Protein AF-A0A4Q3SMY2-F1 (afdb_monomer_lite)

Structure (mmCIF, N/CA/C/O backbone):
data_AF-A0A4Q3SMY2-F1
#
_entry.id   AF-A0A4Q3SMY2-F1
#
loop_
_atom_site.group_PDB
_atom_site.id
_atom_site.type_symbol
_atom_site.label_atom_id
_atom_site.label_alt_id
_atom_site.label_comp_id
_atom_site.label_asym_id
_atom_site.label_entity_id
_atom_site.label_seq_id
_atom_site.pdbx_PDB_ins_code
_atom_site.Cartn_x
_atom_site.Cartn_y
_atom_site.Cartn_z
_atom_site.occupancy
_atom_site.B_iso_or_equiv
_atom_site.auth_seq_id
_atom_site.auth_comp_id
_atom_site.auth_asym_id
_atom_site.auth_atom_id
_atom_site.pdbx_PDB_model_num
ATOM 1 N N . MET A 1 1 ? 10.661 -3.665 62.679 1.00 61.22 1 MET A N 1
ATOM 2 C CA . MET A 1 1 ? 10.449 -2.338 62.049 1.00 61.22 1 MET A CA 1
ATOM 3 C C . MET A 1 1 ? 11.329 -2.123 60.814 1.00 61.22 1 MET A C 1
ATOM 5 O O . MET A 1 1 ? 10.783 -1.849 59.757 1.00 61.22 1 MET A O 1
ATOM 9 N N . ARG A 1 2 ? 12.653 -2.349 60.886 1.00 69.56 2 ARG A N 1
ATOM 10 C CA . ARG A 1 2 ? 1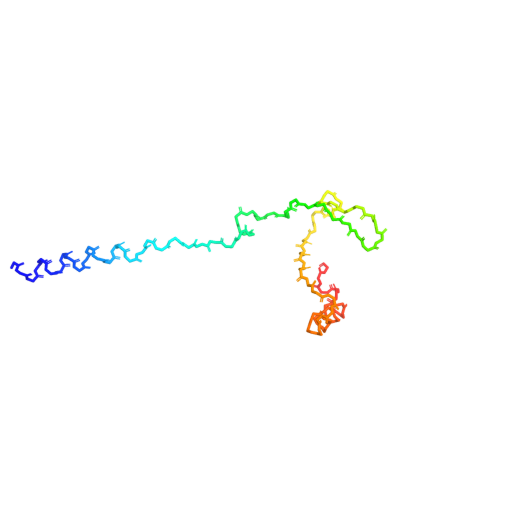3.593 -2.192 59.750 1.00 69.56 2 ARG A CA 1
ATOM 11 C C . ARG A 1 2 ? 13.248 -3.013 58.491 1.00 69.56 2 ARG A C 1
ATOM 13 O O . ARG A 1 2 ? 13.231 -2.458 57.403 1.00 69.56 2 ARG A O 1
ATOM 20 N N . ASN A 1 3 ? 12.898 -4.297 58.628 1.00 65.75 3 ASN A N 1
ATOM 21 C CA . ASN A 1 3 ? 12.542 -5.137 57.469 1.00 65.75 3 ASN A CA 1
ATOM 22 C C . ASN A 1 3 ? 11.208 -4.743 56.816 1.00 65.75 3 ASN A C 1
ATOM 24 O O . ASN A 1 3 ? 11.066 -4.868 55.609 1.00 65.75 3 ASN A O 1
ATOM 28 N N . TRP A 1 4 ? 10.249 -4.227 57.590 1.00 79.12 4 TRP A N 1
ATOM 29 C CA . TRP A 1 4 ? 8.973 -3.742 57.051 1.00 79.12 4 TRP A CA 1
ATOM 30 C C . TRP A 1 4 ? 9.149 -2.467 56.225 1.00 79.12 4 TRP A C 1
ATOM 32 O O . TRP A 1 4 ? 8.498 -2.318 55.197 1.00 79.12 4 TRP A O 1
ATOM 42 N N . MET A 1 5 ? 10.084 -1.590 56.615 1.00 78.69 5 MET A N 1
ATOM 43 C CA . MET A 1 5 ? 10.428 -0.426 55.796 1.00 78.69 5 MET A CA 1
ATOM 44 C C . MET A 1 5 ? 11.076 -0.830 54.468 1.00 78.69 5 MET A C 1
ATOM 46 O O . MET A 1 5 ? 10.732 -0.263 53.439 1.00 78.69 5 MET A O 1
ATOM 50 N N . ILE A 1 6 ? 11.951 -1.843 54.458 1.00 84.12 6 ILE A N 1
ATOM 51 C CA . ILE A 1 6 ? 12.579 -2.333 53.216 1.00 84.12 6 ILE A CA 1
ATOM 52 C C . ILE A 1 6 ? 11.526 -2.932 52.272 1.00 84.12 6 ILE A C 1
ATOM 54 O O . ILE A 1 6 ? 11.536 -2.644 51.079 1.00 84.12 6 ILE A O 1
ATOM 58 N N . VAL A 1 7 ? 10.581 -3.711 52.806 1.00 84.50 7 VAL A N 1
ATOM 59 C CA . VAL A 1 7 ? 9.492 -4.308 52.016 1.00 84.50 7 VAL A CA 1
ATOM 60 C C . VAL A 1 7 ? 8.560 -3.233 51.447 1.00 84.50 7 VAL A C 1
ATOM 62 O O . VAL A 1 7 ? 8.204 -3.302 50.273 1.00 84.50 7 VAL A O 1
ATOM 65 N N . ALA A 1 8 ? 8.220 -2.205 52.231 1.00 84.56 8 ALA A N 1
ATOM 66 C CA . ALA A 1 8 ? 7.393 -1.091 51.764 1.00 84.56 8 ALA A CA 1
ATOM 67 C C . ALA A 1 8 ? 8.078 -0.277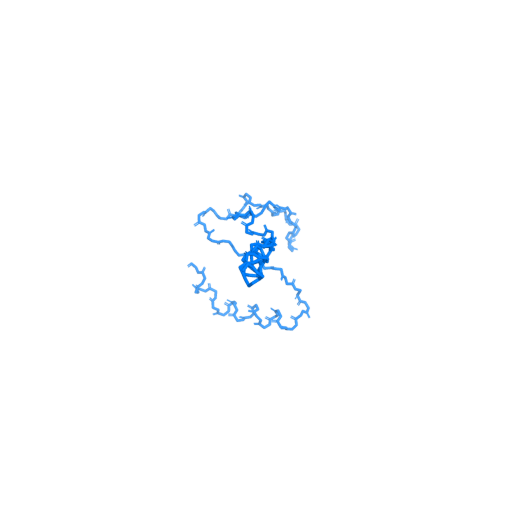 50.652 1.00 84.56 8 ALA A C 1
ATOM 69 O O . ALA A 1 8 ? 7.437 0.073 49.662 1.00 84.56 8 ALA A O 1
ATOM 70 N N . VAL A 1 9 ? 9.386 -0.028 50.773 1.00 84.12 9 VAL A N 1
ATOM 71 C CA . VAL A 1 9 ? 10.176 0.657 49.736 1.00 84.12 9 VAL A CA 1
ATOM 72 C C . VAL A 1 9 ? 10.258 -0.187 48.461 1.00 84.12 9 VAL A C 1
ATOM 74 O O . VAL A 1 9 ? 10.058 0.337 47.368 1.00 84.12 9 VAL A O 1
ATOM 77 N N . MET A 1 10 ? 10.466 -1.499 48.583 1.00 78.75 10 MET A N 1
ATOM 78 C CA . MET A 1 10 ? 10.534 -2.403 47.431 1.00 78.75 10 MET A CA 1
ATOM 79 C C . MET A 1 10 ? 9.189 -2.504 46.688 1.00 78.75 10 MET A C 1
ATOM 81 O O . MET A 1 10 ? 9.169 -2.471 45.459 1.00 78.75 10 MET A O 1
ATOM 85 N N . LEU A 1 11 ? 8.065 -2.541 47.413 1.00 78.94 11 LEU A N 1
ATOM 86 C CA . LEU A 1 11 ? 6.711 -2.483 46.839 1.00 78.94 11 LEU A CA 1
ATOM 87 C C . LEU A 1 11 ? 6.424 -1.149 46.132 1.00 78.94 11 LEU A C 1
ATOM 89 O O . LEU A 1 11 ? 5.767 -1.130 45.088 1.00 78.94 11 LEU A O 1
ATOM 93 N N . LEU A 1 12 ? 6.938 -0.034 46.656 1.00 76.12 12 LEU A N 1
ATOM 94 C CA . LEU A 1 12 ? 6.772 1.279 46.033 1.00 76.12 12 LEU A CA 1
ATOM 95 C C . LEU A 1 12 ? 7.557 1.383 44.712 1.00 76.12 12 LEU A C 1
ATOM 97 O O . LEU A 1 12 ? 7.030 1.900 43.729 1.00 76.12 12 LEU A O 1
ATOM 101 N N . CYS A 1 13 ? 8.769 0.822 44.647 1.00 74.88 13 CYS A N 1
ATOM 102 C CA . CYS A 1 13 ? 9.606 0.819 43.441 1.00 74.88 13 CYS A CA 1
ATOM 103 C C . CYS A 1 13 ? 9.004 0.037 42.256 1.00 74.88 13 CYS A C 1
ATOM 105 O O . CYS A 1 13 ? 9.201 0.436 41.108 1.00 74.88 13 CYS A O 1
ATOM 107 N N . VAL A 1 14 ? 8.238 -1.034 42.502 1.00 73.00 14 VAL A N 1
ATOM 108 C CA . VAL A 1 14 ? 7.600 -1.842 41.436 1.00 73.00 14 VAL A CA 1
ATOM 109 C C . VAL A 1 14 ? 6.584 -1.031 40.620 1.00 73.00 14 VAL A C 1
ATOM 111 O O . VAL A 1 14 ? 6.463 -1.229 39.411 1.00 73.00 14 VAL A O 1
ATOM 114 N N . ASN A 1 15 ? 5.901 -0.065 41.241 1.00 66.56 15 ASN A N 1
ATOM 115 C CA . ASN A 1 15 ? 4.914 0.775 40.554 1.00 66.56 15 ASN A CA 1
ATOM 116 C C . ASN A 1 15 ? 5.556 1.772 39.570 1.00 66.56 15 ASN A C 1
ATOM 118 O O . ASN A 1 15 ? 4.934 2.145 38.579 1.00 66.56 15 ASN A O 1
ATOM 122 N N . ILE A 1 16 ? 6.815 2.163 39.798 1.00 65.69 16 ILE A N 1
ATOM 123 C CA . ILE A 1 16 ? 7.532 3.144 38.963 1.00 65.69 16 ILE A CA 1
ATOM 124 C C . ILE A 1 16 ? 8.047 2.495 37.660 1.00 65.69 16 ILE A C 1
ATOM 126 O O . ILE A 1 16 ? 8.173 3.162 36.636 1.00 65.69 16 ILE A O 1
ATOM 130 N N . VAL A 1 17 ? 8.286 1.176 37.657 1.00 64.50 17 VAL A N 1
ATOM 131 C CA . VAL A 1 17 ? 8.811 0.421 36.497 1.00 64.50 17 VAL A CA 1
ATOM 132 C C . VAL A 1 17 ? 7.816 0.329 35.327 1.00 64.50 17 VAL A C 1
ATOM 134 O O . VAL A 1 17 ? 8.235 0.186 34.179 1.00 64.50 17 VAL A O 1
ATOM 137 N N . SER A 1 18 ? 6.508 0.458 35.574 1.00 63.53 18 SER A N 1
ATOM 138 C CA . SER A 1 18 ? 5.469 0.247 34.548 1.00 63.53 18 SER A CA 1
ATOM 139 C C . SER A 1 18 ? 5.099 1.498 33.731 1.00 63.53 18 SER A C 1
ATOM 141 O O . SER A 1 18 ? 4.151 1.456 32.951 1.00 63.53 18 SER A O 1
ATOM 143 N N . ALA A 1 19 ? 5.834 2.608 33.867 1.00 60.03 19 ALA A N 1
ATOM 144 C CA . ALA A 1 19 ? 5.517 3.886 33.215 1.00 60.03 19 ALA A CA 1
ATOM 145 C C . ALA A 1 19 ? 6.095 4.057 31.792 1.00 60.03 19 ALA A C 1
ATOM 147 O O . ALA A 1 19 ? 6.090 5.164 31.253 1.00 60.03 19 ALA A O 1
ATOM 148 N N . GLN A 1 20 ? 6.605 2.995 31.160 1.00 72.06 20 GLN A N 1
ATOM 149 C CA . GLN A 1 20 ? 7.099 3.091 29.785 1.00 72.06 20 GLN A CA 1
ATOM 150 C C . GLN A 1 20 ? 5.916 3.277 28.825 1.00 72.06 20 GLN A C 1
ATOM 152 O O . GL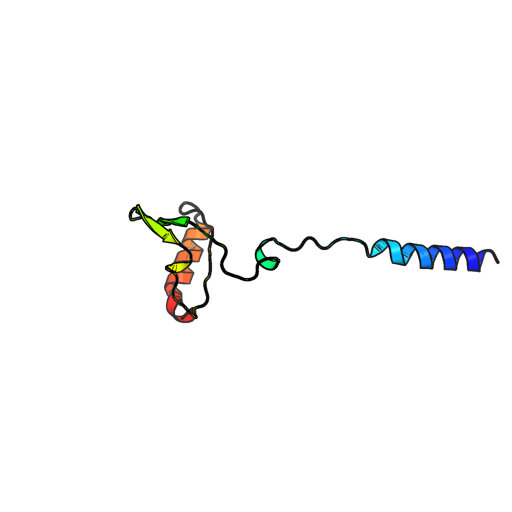N A 1 20 ? 5.172 2.335 28.544 1.00 72.06 20 GLN A O 1
ATOM 157 N N . ALA A 1 21 ? 5.731 4.507 28.338 1.00 69.44 21 ALA A N 1
ATOM 158 C CA . ALA A 1 21 ? 4.783 4.815 27.278 1.00 69.44 21 ALA A CA 1
ATOM 159 C C . ALA A 1 21 ? 5.138 3.975 26.044 1.00 69.44 21 ALA A C 1
ATOM 161 O O . ALA A 1 21 ? 6.178 4.172 25.419 1.00 69.44 21 ALA A O 1
ATOM 162 N N . LYS A 1 22 ? 4.287 3.000 25.715 1.00 75.00 22 LYS A N 1
ATOM 163 C CA . LYS A 1 22 ? 4.435 2.201 24.499 1.00 75.00 22 LYS A CA 1
ATOM 164 C C . LYS A 1 22 ? 4.196 3.124 23.311 1.00 75.00 22 LYS A C 1
ATOM 166 O O . LYS A 1 22 ? 3.060 3.513 23.052 1.00 75.00 22 LYS A O 1
ATOM 171 N N . GLU A 1 23 ? 5.261 3.500 22.612 1.00 80.06 23 GLU A N 1
ATOM 172 C CA . GLU A 1 23 ? 5.137 4.256 21.374 1.00 80.06 23 GLU A CA 1
ATOM 173 C C . GLU A 1 23 ? 4.505 3.355 20.308 1.00 80.06 23 GLU A C 1
ATOM 175 O O . GLU A 1 23 ? 5.136 2.454 19.755 1.00 80.06 23 GLU A O 1
ATOM 180 N N . GLU A 1 24 ? 3.216 3.556 20.044 1.00 85.88 24 GLU A N 1
ATOM 181 C CA . GLU A 1 24 ? 2.547 2.845 18.964 1.00 85.88 24 GLU A CA 1
ATOM 182 C C . GLU A 1 24 ? 2.974 3.411 17.602 1.00 85.88 24 GLU A C 1
ATOM 184 O O . GLU A 1 24 ? 3.052 4.641 17.441 1.00 85.88 24 GLU A O 1
ATOM 189 N N . PRO A 1 25 ? 3.196 2.547 16.591 1.00 84.38 25 PRO A N 1
ATOM 190 C CA . PRO A 1 25 ? 3.520 2.998 15.246 1.00 84.38 25 PRO A CA 1
ATOM 191 C C . PRO A 1 25 ? 2.381 3.853 14.678 1.00 84.38 25 PRO A C 1
ATOM 193 O O . PRO A 1 25 ? 1.202 3.577 14.904 1.00 84.38 25 PRO A O 1
ATOM 196 N N . ALA A 1 26 ? 2.735 4.890 13.915 1.00 85.25 26 ALA A N 1
ATOM 197 C CA . ALA A 1 26 ? 1.801 5.927 13.468 1.00 85.25 26 ALA A CA 1
ATOM 198 C C . ALA A 1 26 ? 0.553 5.385 12.742 1.00 85.25 26 ALA A C 1
ATOM 200 O O . ALA A 1 26 ? -0.537 5.920 12.929 1.00 85.25 26 ALA A O 1
ATOM 201 N N . TYR A 1 27 ? 0.681 4.290 11.982 1.00 85.06 27 TYR A N 1
ATOM 202 C CA . TYR A 1 27 ? -0.445 3.678 11.265 1.00 85.06 27 TYR A CA 1
ATOM 203 C C . TYR A 1 27 ? -1.513 3.071 12.195 1.00 85.06 27 TYR A C 1
ATOM 205 O O . TYR A 1 27 ? -2.664 2.950 11.789 1.00 85.06 27 TYR A O 1
ATOM 213 N N . LYS A 1 28 ? -1.177 2.712 13.446 1.00 88.19 28 LYS A N 1
ATOM 214 C CA . LYS A 1 28 ? -2.166 2.213 14.422 1.00 88.19 28 LYS A CA 1
ATOM 215 C C . LYS A 1 28 ? -3.034 3.325 14.994 1.00 88.19 28 LYS A C 1
ATOM 217 O O . LYS A 1 28 ? -4.195 3.092 15.310 1.00 88.19 28 LYS A O 1
ATOM 222 N N . ARG A 1 29 ? -2.491 4.543 15.070 1.00 87.56 29 ARG A N 1
ATOM 223 C CA . ARG A 1 29 ? -3.219 5.728 15.549 1.00 87.56 29 ARG A CA 1
ATOM 224 C C . ARG A 1 29 ? -4.329 6.135 14.576 1.00 87.56 29 ARG A C 1
ATOM 226 O O . ARG A 1 29 ? -5.329 6.709 14.992 1.00 87.56 29 ARG A O 1
ATOM 233 N N . PHE A 1 30 ? -4.162 5.808 13.293 1.00 87.00 30 PHE A N 1
ATOM 234 C CA . PHE A 1 30 ? -5.105 6.113 12.220 1.00 87.00 30 PHE A CA 1
ATOM 235 C C . PHE A 1 30 ? -5.412 4.840 11.412 1.00 87.00 30 PHE A C 1
ATOM 237 O O . PHE A 1 30 ? -4.835 4.647 10.344 1.00 87.00 30 PHE A O 1
ATOM 244 N N . PRO A 1 31 ? -6.328 3.972 11.885 1.00 86.06 31 PRO A N 1
ATOM 245 C CA . PRO A 1 31 ? -6.576 2.640 11.317 1.00 86.06 31 PRO A CA 1
ATOM 246 C C . PRO A 1 31 ? -7.410 2.674 10.022 1.00 86.06 31 PRO A C 1
ATOM 248 O O . PRO A 1 31 ? -8.199 1.776 9.743 1.00 86.06 31 PRO A O 1
ATOM 251 N N . THR A 1 32 ? -7.271 3.731 9.226 1.00 89.56 32 THR A N 1
ATOM 252 C CA . THR A 1 32 ? -7.938 3.884 7.930 1.00 89.56 32 THR A CA 1
ATOM 253 C C . THR A 1 32 ? -6.894 4.187 6.869 1.00 89.56 32 THR A C 1
ATOM 255 O O . THR A 1 32 ? -5.779 4.596 7.188 1.00 89.56 32 THR A O 1
ATOM 258 N N . VAL A 1 33 ? -7.250 4.019 5.594 1.00 91.12 33 VAL A N 1
ATOM 259 C CA . VAL A 1 33 ? -6.362 4.417 4.496 1.00 91.12 33 VAL A CA 1
ATOM 260 C C . VAL A 1 33 ? -6.004 5.903 4.662 1.00 91.12 33 VAL A C 1
ATOM 262 O O . VAL A 1 33 ? -6.927 6.732 4.715 1.00 91.12 33 VAL A O 1
ATOM 265 N N . PRO A 1 34 ? -4.708 6.255 4.766 1.00 90.81 34 PRO A N 1
ATOM 266 C CA . PRO A 1 34 ? -4.289 7.634 4.966 1.00 90.81 34 PRO A CA 1
ATOM 267 C C . PRO A 1 34 ? -4.664 8.493 3.750 1.00 90.81 34 PRO A C 1
ATOM 269 O O . PRO A 1 34 ? -4.776 7.975 2.637 1.00 90.81 34 PRO A O 1
ATOM 272 N N . PRO A 1 35 ? -4.879 9.806 3.928 1.00 91.94 35 PRO A N 1
ATOM 273 C CA . PRO A 1 35 ? -5.022 10.706 2.793 1.00 91.94 35 PRO A CA 1
ATOM 274 C C . PRO A 1 35 ? -3.705 10.754 2.005 1.00 91.94 35 PRO A C 1
ATOM 276 O O . PRO A 1 35 ? -2.628 10.872 2.588 1.00 91.94 35 PRO A O 1
ATOM 279 N N . PHE A 1 36 ? -3.790 10.676 0.680 1.00 93.50 36 PHE A N 1
ATOM 280 C CA . PHE A 1 36 ? -2.644 10.823 -0.213 1.00 93.50 36 PHE A CA 1
ATOM 281 C C . PHE A 1 36 ? -3.066 11.487 -1.525 1.00 93.50 36 PHE A C 1
ATOM 283 O O . PHE A 1 36 ? -4.225 11.399 -1.943 1.00 93.50 36 PHE A O 1
ATOM 290 N N . ASN A 1 37 ? -2.097 12.132 -2.167 1.00 96.06 37 ASN A N 1
ATOM 291 C CA . ASN A 1 37 ? -2.199 12.657 -3.519 1.00 96.06 37 ASN A CA 1
ATOM 292 C C . ASN A 1 37 ? -0.898 12.296 -4.240 1.00 96.06 37 ASN A C 1
ATOM 294 O O . ASN A 1 37 ? 0.159 12.843 -3.922 1.00 96.06 37 ASN A O 1
ATOM 298 N N . LEU A 1 38 ? -0.966 11.293 -5.112 1.00 96.12 38 LEU A N 1
ATOM 299 C CA . LEU A 1 38 ? 0.188 10.716 -5.793 1.00 96.12 38 LEU A CA 1
ATOM 300 C C . LEU A 1 38 ? 0.050 10.897 -7.299 1.00 96.12 38 LEU A C 1
ATOM 302 O O . LEU A 1 38 ? -1.054 10.917 -7.836 1.00 96.12 38 LEU A O 1
ATOM 306 N N . ILE A 1 39 ? 1.188 10.974 -7.978 1.00 97.19 39 ILE A N 1
ATOM 307 C CA . ILE A 1 39 ? 1.251 10.916 -9.434 1.00 97.19 39 ILE A CA 1
ATOM 308 C C . ILE A 1 39 ? 1.635 9.494 -9.823 1.00 97.19 39 ILE A C 1
ATOM 310 O O . ILE A 1 39 ? 2.603 8.932 -9.310 1.00 97.19 39 ILE A O 1
ATOM 314 N N . THR A 1 40 ? 0.829 8.898 -10.690 1.00 95.25 40 THR A N 1
ATOM 315 C CA . THR A 1 40 ? 1.081 7.567 -11.247 1.00 95.25 40 THR A CA 1
ATOM 316 C C . THR A 1 40 ? 2.203 7.610 -12.284 1.00 95.25 40 THR A C 1
ATOM 318 O O . THR A 1 40 ? 2.608 8.677 -12.743 1.00 95.25 40 THR A O 1
ATOM 321 N N . VAL A 1 41 ? 2.684 6.436 -12.698 1.00 94.25 41 VAL A N 1
ATOM 322 C CA . VAL A 1 41 ? 3.678 6.313 -13.779 1.00 94.25 41 VAL A CA 1
ATOM 323 C C . VAL A 1 41 ? 3.194 6.913 -15.105 1.00 94.25 41 VAL A C 1
ATOM 325 O O . VAL A 1 41 ? 4.005 7.404 -15.882 1.00 94.25 41 VAL A O 1
ATOM 328 N N . ASP A 1 42 ? 1.875 6.978 -15.307 1.00 96.38 42 ASP A N 1
ATOM 329 C CA . ASP A 1 42 ? 1.233 7.560 -16.490 1.00 96.38 42 ASP A CA 1
ATOM 330 C C . ASP A 1 42 ? 0.966 9.069 -16.340 1.00 96.38 42 ASP A C 1
ATOM 332 O O . ASP A 1 42 ? 0.214 9.662 -17.111 1.00 96.38 42 ASP A O 1
ATOM 336 N N . SER A 1 43 ? 1.555 9.716 -15.327 1.00 96.81 43 SER A N 1
ATOM 337 C CA . SER A 1 43 ? 1.349 11.134 -14.985 1.00 96.81 43 SER A CA 1
ATOM 338 C C . SER A 1 43 ? -0.079 11.516 -14.561 1.00 96.81 43 SER A C 1
ATOM 340 O O . SER A 1 43 ? -0.379 12.699 -14.400 1.00 96.81 43 SER A O 1
ATOM 342 N N . ALA A 1 44 ? -0.965 10.546 -14.331 1.00 97.00 44 ALA A N 1
ATOM 343 C CA . ALA A 1 44 ? -2.307 10.802 -13.811 1.00 97.00 44 ALA A CA 1
ATOM 344 C C . ALA A 1 44 ? -2.298 10.960 -12.282 1.00 97.00 44 ALA A C 1
ATOM 346 O O . ALA A 1 44 ? -1.529 10.287 -11.588 1.00 97.00 44 ALA A O 1
ATOM 347 N N . ALA A 1 45 ? -3.180 11.813 -11.754 1.00 96.81 45 ALA A N 1
ATOM 348 C CA . ALA A 1 45 ? -3.358 12.000 -10.316 1.00 96.81 45 ALA A CA 1
ATOM 349 C C . ALA A 1 45 ? -4.166 10.850 -9.697 1.00 96.81 45 ALA A C 1
ATOM 351 O O . ALA A 1 45 ? -5.252 10.525 -10.175 1.00 96.81 45 ALA A O 1
ATOM 352 N N . LEU A 1 46 ? -3.674 10.296 -8.590 1.00 96.38 46 LEU A N 1
ATOM 353 C CA . LEU A 1 46 ? -4.322 9.254 -7.801 1.00 96.38 46 LEU A CA 1
ATOM 354 C C . LEU A 1 46 ? -4.544 9.753 -6.370 1.00 96.38 46 LEU A C 1
ATOM 356 O O . LEU A 1 46 ? -3.607 10.148 -5.673 1.00 96.38 46 LEU A O 1
ATOM 360 N N . THR A 1 47 ? -5.791 9.686 -5.916 1.00 96.75 47 THR A N 1
ATOM 361 C CA . THR A 1 47 ? -6.197 10.053 -4.555 1.00 96.75 47 THR A CA 1
ATOM 362 C C . THR A 1 47 ? -6.935 8.901 -3.882 1.00 96.75 47 THR A C 1
ATOM 364 O O . THR A 1 47 ? -7.401 7.970 -4.542 1.00 96.75 47 THR A O 1
ATOM 367 N N . LYS A 1 48 ? -7.082 8.973 -2.554 1.00 94.06 48 LYS A N 1
ATOM 368 C CA . LYS A 1 48 ? -7.849 7.994 -1.763 1.00 94.06 48 LYS A CA 1
ATOM 369 C C . LYS A 1 48 ? -9.266 7.761 -2.308 1.00 94.06 48 LYS A C 1
ATOM 371 O O . LYS A 1 48 ? -9.738 6.630 -2.286 1.00 94.06 48 LYS A O 1
ATOM 376 N N . ASP A 1 49 ? -9.920 8.802 -2.820 1.00 94.62 49 ASP A N 1
ATOM 377 C CA . ASP A 1 49 ? -11.304 8.731 -3.312 1.00 94.62 49 ASP A CA 1
ATOM 378 C C . ASP A 1 49 ? -11.454 7.911 -4.601 1.00 94.62 49 ASP A C 1
ATOM 380 O O . ASP A 1 49 ? -12.555 7.475 -4.932 1.00 94.62 49 ASP A O 1
ATOM 384 N N . GLN A 1 50 ? -10.352 7.675 -5.318 1.00 95.69 50 GLN A N 1
ATOM 385 C CA . GLN A 1 50 ? -10.324 6.850 -6.527 1.00 95.69 50 GLN A CA 1
ATOM 386 C C . GLN A 1 50 ? -10.144 5.352 -6.223 1.00 95.69 50 GLN A C 1
ATOM 388 O O . GLN A 1 50 ? -10.191 4.525 -7.134 1.00 95.69 50 GLN A O 1
ATOM 393 N N . LEU A 1 51 ? -9.928 4.975 -4.956 1.00 94.81 51 LEU A N 1
ATOM 394 C CA . LEU A 1 51 ? -9.816 3.573 -4.559 1.00 94.81 51 LEU A CA 1
ATOM 395 C C . LEU A 1 51 ? -11.174 2.867 -4.643 1.00 94.81 51 LEU A C 1
ATOM 397 O O . LEU A 1 51 ? -12.232 3.452 -4.404 1.00 94.81 51 LEU A O 1
ATOM 401 N N . LYS A 1 52 ? -11.145 1.565 -4.947 1.00 93.56 52 LYS A N 1
ATOM 402 C CA . LYS A 1 52 ? -12.351 0.730 -4.939 1.00 93.56 52 LYS A CA 1
ATOM 403 C C . LYS A 1 52 ? -12.960 0.718 -3.535 1.00 93.56 52 LYS A C 1
ATOM 405 O O . LYS A 1 52 ? -12.266 0.447 -2.558 1.00 93.56 52 LYS A O 1
ATOM 410 N N . LYS A 1 53 ? -14.266 0.980 -3.456 1.00 91.88 53 LYS A N 1
ATOM 411 C CA . LYS A 1 53 ? -15.029 0.901 -2.205 1.00 91.88 53 LYS A CA 1
ATOM 412 C C . LYS A 1 53 ? -15.114 -0.548 -1.727 1.00 91.88 53 LYS A C 1
ATOM 414 O O . LYS A 1 53 ? -15.127 -1.466 -2.546 1.00 91.88 53 LYS A O 1
ATOM 419 N N . ASP A 1 54 ? -15.144 -0.724 -0.408 1.00 89.44 54 ASP A N 1
ATOM 420 C CA . ASP A 1 54 ? -15.345 -2.015 0.270 1.00 89.44 54 ASP A CA 1
ATOM 421 C C . ASP A 1 54 ? -14.338 -3.110 -0.118 1.00 89.44 54 ASP A C 1
ATOM 423 O O . ASP A 1 54 ? -14.623 -4.307 -0.056 1.00 89.44 54 ASP A O 1
ATOM 427 N N . LYS A 1 55 ? -13.130 -2.703 -0.520 1.00 90.94 55 LYS A N 1
ATOM 428 C CA . LYS A 1 55 ? -12.016 -3.605 -0.809 1.00 90.94 55 LYS A CA 1
ATOM 429 C C . LYS A 1 55 ? -10.850 -3.342 0.149 1.00 90.94 55 LYS A C 1
ATOM 431 O O . LYS A 1 55 ? -10.534 -2.176 0.389 1.00 90.94 55 LYS A O 1
ATOM 436 N N . PRO A 1 56 ? -10.199 -4.391 0.692 1.00 90.88 56 PRO A N 1
ATOM 437 C CA . PRO A 1 56 ? -8.961 -4.230 1.447 1.00 90.88 56 PRO A CA 1
ATOM 438 C C . PRO A 1 56 ? -7.897 -3.519 0.605 1.00 90.88 56 PRO A C 1
ATOM 440 O O . PRO A 1 56 ? -7.756 -3.788 -0.588 1.00 90.88 56 PRO A O 1
ATOM 443 N N . VAL A 1 57 ? -7.146 -2.610 1.228 1.00 92.12 57 VAL A N 1
ATOM 444 C CA . VAL A 1 57 ? -6.096 -1.825 0.566 1.00 92.12 57 VAL A CA 1
ATOM 445 C C . VAL A 1 57 ? -4.767 -2.101 1.253 1.00 92.12 57 VAL A C 1
ATOM 447 O O . VAL A 1 57 ? -4.644 -1.931 2.464 1.00 92.12 57 VAL A O 1
ATOM 450 N N . MET A 1 58 ? -3.763 -2.477 0.465 1.00 90.12 58 MET A N 1
ATOM 451 C CA . MET A 1 58 ? -2.377 -2.609 0.904 1.00 90.12 58 MET A CA 1
ATOM 452 C C . MET A 1 58 ? -1.536 -1.526 0.228 1.00 90.12 58 MET A C 1
ATOM 454 O O . MET A 1 58 ? -1.516 -1.427 -0.997 1.00 90.12 58 MET A O 1
ATOM 458 N N . ILE A 1 59 ? -0.837 -0.721 1.028 1.00 90.56 59 ILE A N 1
ATOM 459 C CA . ILE A 1 59 ? 0.126 0.273 0.545 1.00 90.56 59 ILE A CA 1
ATOM 460 C C . ILE A 1 59 ? 1.521 -0.289 0.797 1.00 90.56 59 ILE A C 1
ATOM 462 O O . ILE A 1 59 ? 1.893 -0.523 1.945 1.00 90.56 59 ILE A O 1
ATOM 466 N N . MET A 1 60 ? 2.287 -0.501 -0.272 1.00 91.12 60 MET A N 1
ATOM 467 C CA . MET A 1 60 ? 3.656 -1.004 -0.197 1.00 91.12 60 MET A CA 1
ATOM 468 C C . MET A 1 60 ? 4.629 0.086 -0.639 1.00 91.12 60 MET A C 1
ATOM 470 O O . MET A 1 60 ? 4.594 0.529 -1.784 1.00 91.12 60 MET A O 1
ATOM 474 N N . TYR A 1 61 ? 5.514 0.498 0.266 1.00 90.94 61 TYR A N 1
ATOM 475 C CA . TYR A 1 61 ? 6.650 1.354 -0.063 1.00 90.94 61 TYR A CA 1
ATOM 476 C C . TYR A 1 61 ? 7.834 0.466 -0.422 1.00 90.94 61 TYR A C 1
ATOM 478 O O . TYR A 1 61 ? 8.273 -0.340 0.396 1.00 90.94 61 TYR A O 1
ATOM 486 N N . PHE A 1 62 ? 8.346 0.603 -1.639 1.00 93.12 62 PHE A N 1
ATOM 487 C CA . PHE A 1 62 ? 9.481 -0.179 -2.111 1.00 93.12 62 PHE A CA 1
ATOM 488 C C . PHE A 1 62 ? 10.342 0.644 -3.068 1.00 93.12 62 PHE A C 1
ATOM 490 O O . PHE A 1 62 ? 9.897 1.651 -3.619 1.00 93.12 62 PHE A O 1
ATOM 497 N N . SER A 1 63 ? 11.584 0.202 -3.263 1.00 93.69 63 SER A N 1
ATOM 498 C CA . SER A 1 63 ? 12.471 0.749 -4.287 1.00 93.69 63 SER A CA 1
ATOM 499 C C . SER A 1 63 ? 12.479 -0.178 -5.504 1.00 93.69 63 SER A C 1
ATOM 501 O O . SER A 1 63 ? 12.740 -1.372 -5.334 1.00 93.69 63 SER A O 1
ATOM 503 N N . PRO A 1 64 ? 12.254 0.330 -6.729 1.00 90.88 64 PRO A N 1
ATOM 504 C CA . PRO A 1 64 ? 12.226 -0.504 -7.932 1.00 90.88 64 PRO A CA 1
ATOM 505 C C . PRO A 1 64 ? 13.598 -1.093 -8.296 1.00 90.88 64 PRO A C 1
ATOM 507 O O . PRO A 1 64 ? 13.673 -2.042 -9.067 1.00 90.88 64 PRO A O 1
ATOM 510 N N . GLN A 1 65 ? 14.687 -0.549 -7.745 1.00 93.75 65 GLN A N 1
ATOM 511 C CA . GLN A 1 65 ? 16.060 -0.985 -8.036 1.00 93.75 65 GLN A CA 1
ATOM 512 C C . GLN A 1 65 ? 16.603 -2.000 -7.016 1.00 93.75 65 GLN A C 1
ATOM 514 O O . GLN A 1 65 ? 17.737 -2.448 -7.137 1.00 93.75 65 GLN A O 1
ATOM 519 N N . CYS A 1 66 ? 15.822 -2.350 -5.992 1.00 95.31 66 CYS A N 1
ATOM 520 C CA . CYS A 1 66 ? 16.230 -3.320 -4.982 1.00 95.31 66 CYS A CA 1
ATOM 521 C C . CYS A 1 66 ? 15.894 -4.744 -5.444 1.00 95.31 66 CYS A C 1
ATOM 523 O O . CYS A 1 66 ? 14.723 -5.062 -5.649 1.00 95.31 66 CYS A O 1
ATOM 525 N N . GLU A 1 67 ? 16.904 -5.608 -5.549 1.00 96.19 67 GLU A N 1
ATOM 526 C CA . GLU A 1 67 ? 16.759 -6.997 -6.012 1.00 96.19 67 GLU A CA 1
ATOM 527 C C . GLU A 1 67 ? 15.792 -7.814 -5.137 1.00 96.19 67 GLU A C 1
ATOM 529 O O . GLU A 1 67 ? 14.941 -8.533 -5.659 1.00 96.19 67 GLU A O 1
ATOM 534 N N . HIS A 1 68 ? 15.809 -7.618 -3.818 1.00 96.12 68 HIS A N 1
ATOM 535 C CA . HIS A 1 68 ? 14.862 -8.278 -2.916 1.00 96.12 68 HIS A CA 1
ATOM 536 C C . HIS A 1 68 ? 13.415 -7.807 -3.129 1.00 96.12 68 HIS A C 1
ATOM 538 O O . HIS A 1 68 ? 12.485 -8.608 -3.054 1.00 96.12 68 HIS A O 1
ATOM 544 N N . CYS A 1 69 ? 13.210 -6.517 -3.422 1.00 95.44 69 CYS A N 1
ATOM 545 C CA . CYS A 1 69 ? 11.878 -5.985 -3.723 1.00 95.44 69 CYS A CA 1
ATOM 546 C C . CYS A 1 69 ? 11.352 -6.506 -5.066 1.00 95.44 69 CYS A C 1
ATOM 548 O O . CYS A 1 69 ? 10.148 -6.711 -5.206 1.00 95.44 69 CYS A O 1
ATOM 550 N N . GLN A 1 70 ? 12.239 -6.728 -6.040 1.00 95.62 70 GLN A N 1
ATOM 551 C CA . GLN A 1 70 ? 11.882 -7.309 -7.336 1.00 95.62 70 GLN A CA 1
ATOM 552 C C . GLN A 1 70 ? 11.410 -8.753 -7.166 1.00 95.62 70 GLN A C 1
ATOM 554 O O . GLN A 1 70 ? 10.286 -9.062 -7.555 1.00 95.62 70 GLN A O 1
ATOM 559 N N . HIS A 1 71 ? 12.195 -9.591 -6.481 1.00 96.31 71 HIS A N 1
ATOM 560 C CA . HIS A 1 71 ? 11.811 -10.976 -6.186 1.00 96.31 71 HIS A CA 1
ATOM 561 C C . HIS A 1 71 ? 10.498 -11.061 -5.397 1.00 96.31 71 HIS A C 1
ATOM 563 O O . HIS A 1 71 ? 9.610 -11.833 -5.753 1.00 96.31 71 HIS A O 1
ATOM 569 N N . GLN A 1 72 ? 10.329 -10.216 -4.372 1.00 94.69 72 GLN A N 1
ATOM 570 C CA . GLN A 1 72 ? 9.073 -10.140 -3.624 1.00 94.69 72 GLN A CA 1
ATOM 571 C C . GLN A 1 72 ? 7.885 -9.826 -4.545 1.00 94.69 72 GLN A C 1
ATOM 573 O O . GLN A 1 72 ? 6.840 -10.471 -4.453 1.00 94.69 72 GLN A O 1
ATOM 578 N N . MET A 1 73 ? 8.032 -8.833 -5.425 1.00 94.19 73 MET A N 1
ATOM 579 C CA . MET A 1 73 ? 6.967 -8.439 -6.343 1.00 94.19 73 MET A CA 1
ATOM 580 C C . MET A 1 73 ? 6.654 -9.549 -7.356 1.00 94.19 73 MET A C 1
ATOM 582 O O . MET A 1 73 ? 5.481 -9.810 -7.617 1.00 94.19 73 MET A O 1
ATOM 586 N N . GLU A 1 74 ? 7.664 -10.240 -7.887 1.00 95.38 74 GLU A N 1
ATOM 587 C CA . GLU A 1 74 ? 7.469 -11.386 -8.784 1.00 95.38 74 GLU A CA 1
ATOM 588 C C . GLU A 1 74 ? 6.632 -12.489 -8.130 1.00 95.38 74 GLU A C 1
ATOM 590 O O . GLU A 1 74 ? 5.661 -12.969 -8.723 1.00 95.38 74 GLU A O 1
ATOM 595 N N . ASP A 1 75 ? 6.953 -12.853 -6.889 1.00 95.31 75 ASP A N 1
ATOM 596 C CA . ASP A 1 75 ? 6.213 -13.878 -6.153 1.00 95.31 75 ASP A CA 1
ATOM 597 C C . ASP A 1 75 ? 4.784 -13.436 -5.814 1.00 95.31 75 ASP A C 1
ATOM 599 O O . ASP A 1 75 ? 3.846 -14.235 -5.905 1.00 95.31 75 ASP A O 1
ATOM 603 N N . MET A 1 76 ? 4.586 -12.157 -5.486 1.00 94.06 76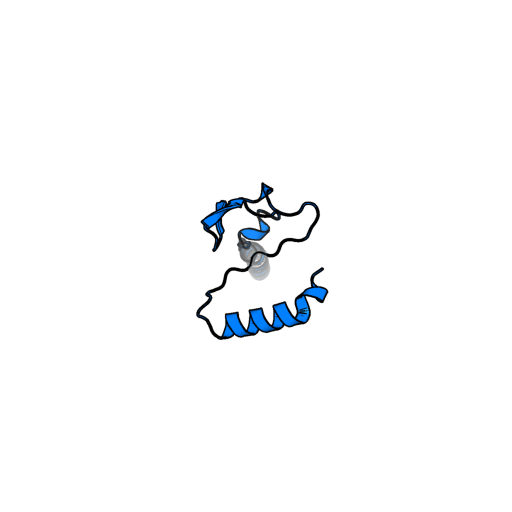 MET A N 1
ATOM 604 C CA . MET A 1 76 ? 3.251 -11.591 -5.278 1.00 94.06 76 MET A CA 1
ATOM 605 C C . MET A 1 76 ? 2.412 -11.626 -6.558 1.00 94.06 76 MET A C 1
ATOM 607 O O . MET A 1 76 ? 1.238 -11.984 -6.504 1.00 94.06 76 MET A O 1
ATOM 611 N N . ILE A 1 77 ? 3.001 -11.295 -7.711 1.00 94.69 77 ILE A N 1
ATOM 612 C CA . ILE A 1 77 ? 2.313 -11.337 -9.009 1.00 94.69 77 ILE A CA 1
ATOM 613 C C . ILE A 1 77 ? 1.920 -12.774 -9.366 1.00 94.69 77 ILE A C 1
ATOM 615 O O . ILE A 1 77 ? 0.781 -13.002 -9.777 1.00 94.69 77 ILE A O 1
ATOM 619 N N . ARG A 1 78 ? 2.810 -13.754 -9.149 1.00 97.12 78 ARG A N 1
ATOM 620 C CA . ARG A 1 78 ? 2.520 -15.185 -9.377 1.00 97.12 78 ARG A CA 1
ATOM 621 C C . ARG A 1 78 ? 1.327 -15.694 -8.566 1.00 97.12 78 ARG A 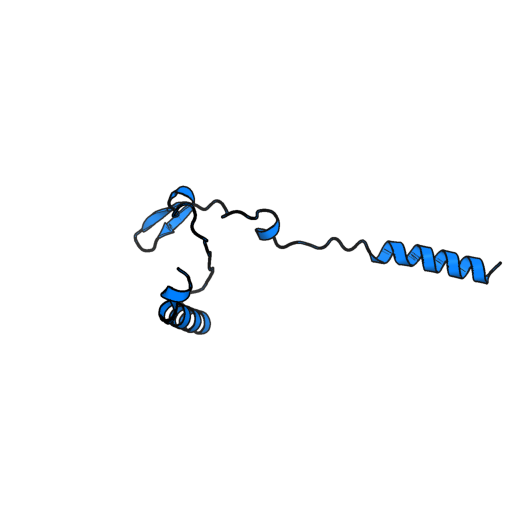C 1
ATOM 623 O O . ARG A 1 78 ? 0.676 -16.646 -8.986 1.00 97.12 78 ARG A O 1
ATOM 630 N N . ARG A 1 79 ? 1.048 -15.073 -7.417 1.00 96.06 79 ARG A N 1
ATOM 631 C CA . ARG A 1 79 ? -0.018 -15.453 -6.478 1.00 96.06 79 ARG A CA 1
ATOM 632 C C . ARG A 1 79 ? -1.079 -14.368 -6.281 1.00 96.06 79 ARG A C 1
ATOM 634 O O . ARG A 1 79 ? -1.768 -14.352 -5.267 1.00 96.06 79 ARG A O 1
ATOM 641 N N . MET A 1 80 ? -1.234 -13.462 -7.244 1.00 93.38 80 MET A N 1
ATOM 642 C CA . MET A 1 80 ? -2.141 -12.314 -7.121 1.00 93.38 80 MET A CA 1
ATOM 643 C C . MET A 1 80 ? -3.602 -12.728 -6.879 1.00 93.38 80 MET A C 1
ATOM 645 O O . MET A 1 80 ? -4.352 -12.012 -6.219 1.00 93.38 80 MET A O 1
ATOM 649 N N . ASP A 1 81 ? -4.008 -13.893 -7.387 1.00 94.31 81 ASP A N 1
ATOM 650 C CA . ASP A 1 81 ? -5.359 -14.427 -7.201 1.00 94.31 81 ASP A CA 1
ATOM 651 C C . ASP A 1 81 ? -5.676 -14.776 -5.742 1.00 94.31 81 ASP A C 1
ATOM 653 O O . 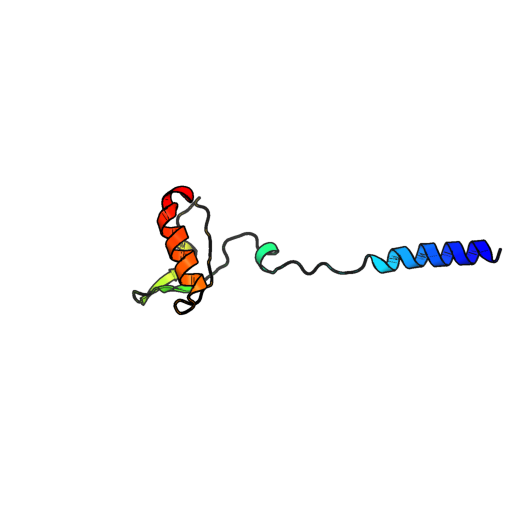ASP A 1 81 ? -6.834 -14.680 -5.340 1.00 94.31 81 ASP A O 1
ATOM 657 N N . ASP A 1 82 ? -4.660 -15.071 -4.929 1.00 94.19 82 ASP A N 1
ATOM 658 C CA . ASP A 1 82 ? -4.824 -15.371 -3.503 1.00 94.19 82 ASP A CA 1
ATOM 659 C C . ASP A 1 82 ? -5.142 -14.112 -2.670 1.00 94.19 82 ASP A C 1
ATOM 661 O O . ASP A 1 82 ? -5.477 -14.217 -1.491 1.00 94.19 82 ASP A O 1
ATOM 665 N N . LEU A 1 83 ? -5.017 -12.918 -3.265 1.00 86.31 83 LEU A N 1
ATOM 666 C CA . LEU A 1 83 ? -5.265 -11.619 -2.627 1.00 86.31 83 LEU A CA 1
ATOM 667 C C . LEU A 1 83 ? -6.641 -11.016 -2.977 1.00 86.31 83 LEU A C 1
ATOM 669 O O . LEU A 1 83 ? -6.919 -9.879 -2.585 1.00 86.31 83 LEU A O 1
ATOM 673 N N . LYS A 1 84 ? -7.469 -11.724 -3.758 1.00 77.94 84 LYS A N 1
ATOM 674 C CA . LYS A 1 84 ? -8.765 -11.234 -4.266 1.00 77.94 84 LYS A CA 1
ATOM 675 C C . LYS A 1 84 ? -9.904 -11.254 -3.247 1.00 77.94 84 LYS A C 1
ATOM 677 O O . LYS A 1 84 ? -9.933 -12.158 -2.388 1.00 77.94 84 LYS A O 1
#

Secondary structure (DSSP, 8-state):
-HHHHHHHHHHHHHHHTT-------HHHHS-SPPP-EEE-TTS-EEEGGGSPTTS--------TT-HHHHHHHHHHHHTGGGG-

Radius of gyration: 24.88 Å; chains: 1; bounding box: 32×28×78 Å

Foldseek 3Di:
DVVVVVVVVVVVVVVVVPPPDPDDDPCVVPVDDDWDWDQDPVRDTDTPVPDDPPADDDDDDDDPPDPVVVVVVVVCVVVVVVRD

pLDDT: mean 87.38, std 10.02, range [60.03, 97.19]

Sequence (84 aa):
MRNWMIVAVMLLCVNIVSAQAKEEPAYKRFPTVPPFNLITVDSAALTKDQLKKDKPVMIMYFSPQCEHCQHQMEDMIRRMDDLK